Protein AF-A0A564YZQ7-F1 (afdb_monomer)

pLDDT: mean 79.79, std 16.52, range [43.53, 97.06]

Solvent-accessible surface area (backbone atoms only — not comparable to full-atom values): 4562 Å² total; per-residue (Å²): 135,84,83,86,72,94,53,98,83,39,75,86,73,54,71,74,75,70,79,87,57,80,89,52,67,65,61,54,49,52,51,54,52,49,52,57,50,52,49,32,55,55,48,39,74,76,34,90,91,52,93,58,81,81,84,81,88,68,93,64,102,60,90,84,127

Foldseek 3Di:
DDPDDDDPPPPVVDDDDPPPDPDDPVVVVVVVLVVLQVVLVVVVVVDVVDHRDDDDPPDDPDPPD

InterPro domains:
  IPR052992 Short-chain dehydrogenases/reductases member 12 [PTHR44656] (19-64)

Secondary structure (DSSP, 8-state):
-------TT-TTTSPPP--S----HHHHHHHHHHHHHHHHHHHHHH-SSS--------S------

Sequence (65 aa):
MQTWKPNAHDPELHHNPIANGDFDGTSVYAQNKHQQVVMTEIWSEESLEVLFATMHPGWADIPVI

Mean predicted aligned error: 11.08 Å

Organism: Hymenolepis diminuta (NCBI:txid6216)

Structure (mmCIF, N/CA/C/O backbone):
data_AF-A0A564YZQ7-F1
#
_entry.id   AF-A0A564YZQ7-F1
#
loop_
_atom_site.group_PDB
_atom_site.id
_atom_site.type_symbol
_atom_site.label_atom_id
_atom_site.label_alt_id
_atom_site.label_comp_id
_atom_site.label_asym_id
_atom_site.label_entity_id
_atom_site.label_seq_id
_atom_site.pdbx_PDB_ins_code
_atom_site.Cartn_x
_atom_site.Cartn_y
_atom_site.Cartn_z
_atom_site.occupancy
_atom_site.B_iso_or_equiv
_atom_site.auth_seq_id
_atom_site.auth_comp_id
_atom_site.auth_asym_id
_atom_site.auth_atom_id
_atom_site.pdbx_PDB_model_num
ATOM 1 N N . MET A 1 1 ? 2.321 12.820 27.558 1.00 43.53 1 MET A N 1
ATOM 2 C CA . MET A 1 1 ? 2.320 11.928 26.380 1.00 43.53 1 MET A CA 1
ATOM 3 C C . MET A 1 1 ? 1.997 12.787 25.176 1.00 43.53 1 MET A C 1
ATOM 5 O O . MET A 1 1 ? 0.894 13.306 25.115 1.00 43.53 1 MET A O 1
ATOM 9 N N . GLN A 1 2 ? 2.981 13.071 24.323 1.00 43.72 2 GLN A N 1
ATOM 10 C CA . GLN A 1 2 ? 2.752 13.871 23.118 1.00 43.72 2 GLN A CA 1
ATOM 11 C C . GLN A 1 2 ? 2.162 12.959 22.037 1.00 43.72 2 GLN A C 1
ATOM 13 O O . GLN A 1 2 ? 2.736 11.918 21.737 1.00 43.72 2 GLN A O 1
ATOM 18 N N . THR A 1 3 ? 1.007 13.337 21.494 1.00 58.03 3 THR A N 1
ATOM 19 C CA . THR A 1 3 ? 0.368 12.695 20.341 1.00 58.03 3 THR A CA 1
ATOM 20 C C . THR A 1 3 ? 0.925 13.349 19.080 1.00 58.03 3 THR A C 1
ATOM 22 O O . THR A 1 3 ? 0.321 14.279 18.543 1.00 58.03 3 THR A O 1
ATOM 25 N N . TRP A 1 4 ? 2.130 12.966 18.663 1.00 65.00 4 TRP A N 1
ATOM 26 C CA . TRP A 1 4 ? 2.651 13.444 17.385 1.00 65.00 4 TRP A CA 1
ATOM 27 C C . TRP A 1 4 ? 1.788 12.857 16.262 1.00 65.00 4 TRP A C 1
ATOM 29 O O . TRP A 1 4 ? 1.617 11.641 16.183 1.00 65.00 4 TRP A O 1
ATOM 39 N N . LYS A 1 5 ? 1.192 13.737 15.452 1.00 65.25 5 LYS A N 1
ATOM 40 C CA . LYS A 1 5 ? 0.458 13.389 14.235 1.00 65.25 5 LYS A CA 1
ATOM 41 C C . LYS A 1 5 ? 1.224 14.001 13.062 1.00 65.25 5 LYS A C 1
ATOM 43 O O . LYS A 1 5 ? 1.340 15.228 13.055 1.00 65.25 5 LYS A O 1
ATOM 48 N N . PRO A 1 6 ? 1.723 13.201 12.110 1.00 65.31 6 PRO A N 1
ATOM 49 C CA . PRO A 1 6 ? 2.420 13.739 10.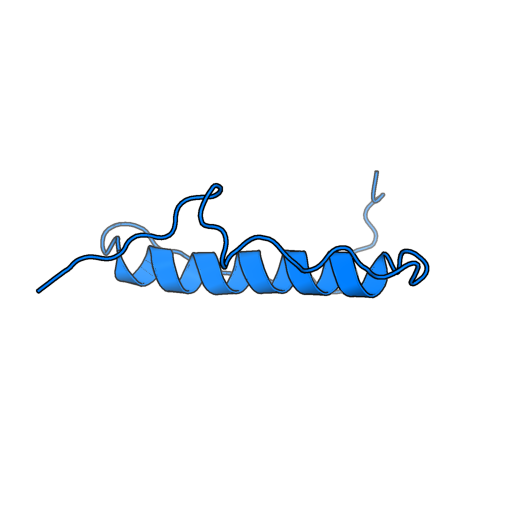952 1.00 65.31 6 PRO A CA 1
ATOM 50 C C . PRO A 1 6 ? 1.504 14.660 10.1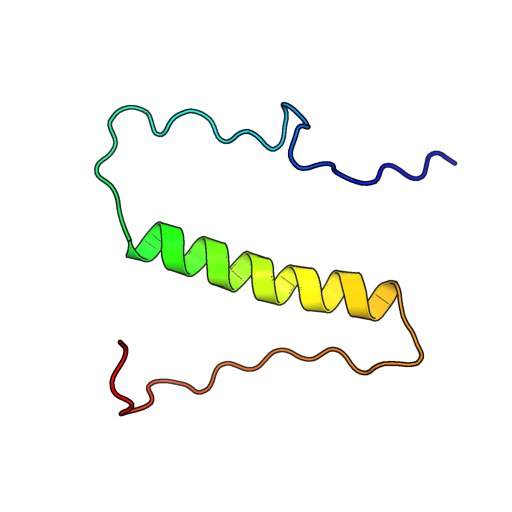28 1.00 65.31 6 PRO A C 1
ATOM 52 O O . PRO A 1 6 ? 0.332 14.348 9.900 1.00 65.31 6 PRO A O 1
ATOM 55 N N . ASN A 1 7 ? 2.040 15.791 9.674 1.00 74.38 7 ASN A N 1
ATOM 56 C CA . ASN A 1 7 ? 1.433 16.748 8.750 1.00 74.38 7 ASN A CA 1
ATOM 57 C C . ASN A 1 7 ? 2.187 16.707 7.412 1.00 74.38 7 ASN A C 1
ATOM 59 O O . ASN A 1 7 ? 3.405 16.620 7.386 1.00 74.38 7 ASN A O 1
ATOM 63 N N . ALA A 1 8 ? 1.483 16.836 6.284 1.00 62.16 8 ALA A N 1
ATOM 64 C CA . ALA A 1 8 ? 2.079 16.872 4.944 1.00 62.16 8 ALA A CA 1
ATOM 65 C C . ALA A 1 8 ? 3.162 17.957 4.741 1.00 62.16 8 ALA A C 1
ATOM 67 O O . ALA A 1 8 ? 3.935 17.869 3.792 1.00 62.16 8 ALA A O 1
ATOM 68 N N . HIS A 1 9 ? 3.211 18.973 5.606 1.00 66.44 9 HIS A N 1
ATOM 69 C CA . HIS A 1 9 ? 4.244 20.013 5.612 1.00 66.44 9 HIS A CA 1
ATOM 70 C C . HIS A 1 9 ? 5.451 19.705 6.510 1.00 66.44 9 HIS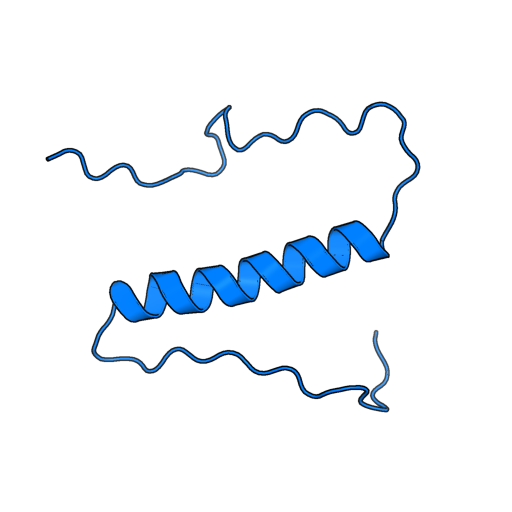 A C 1
ATOM 72 O O . HIS A 1 9 ? 6.347 20.546 6.622 1.00 66.44 9 HIS A O 1
ATOM 78 N N . ASP A 1 10 ? 5.481 18.544 7.165 1.00 74.31 10 ASP A N 1
ATOM 79 C CA . ASP A 1 10 ? 6.586 18.164 8.035 1.00 74.31 10 ASP A CA 1
ATOM 80 C C . ASP A 1 10 ? 7.849 17.933 7.190 1.00 74.31 10 ASP A C 1
ATOM 82 O O . ASP A 1 10 ? 7.846 17.077 6.301 1.00 74.31 10 ASP A O 1
ATOM 86 N N . PRO A 1 11 ? 8.956 18.656 7.453 1.00 68.88 11 PRO A N 1
ATOM 87 C CA . PRO A 1 11 ? 10.166 18.606 6.627 1.00 68.88 11 PRO A CA 1
ATOM 88 C C . PRO A 1 11 ? 10.786 17.208 6.510 1.00 68.88 11 PRO A C 1
ATOM 90 O O . PRO A 1 11 ? 11.503 16.927 5.557 1.00 68.88 11 PRO A O 1
ATOM 93 N N . GLU A 1 12 ? 10.517 16.334 7.476 1.00 69.06 12 GLU A N 1
ATOM 94 C CA . GLU A 1 12 ? 10.958 14.935 7.509 1.00 69.06 12 GLU A CA 1
ATOM 95 C C . GLU A 1 12 ? 10.174 14.011 6.566 1.00 69.06 12 GLU A C 1
ATOM 97 O O . GLU A 1 12 ? 10.668 12.945 6.200 1.00 69.06 12 GLU A O 1
ATOM 102 N N . LEU A 1 13 ? 8.979 14.430 6.137 1.00 63.06 13 LEU A N 1
ATOM 103 C CA . LEU A 1 13 ? 8.167 13.745 5.127 1.00 63.06 13 LEU A CA 1
ATOM 104 C C . LEU A 1 13 ? 8.475 14.236 3.708 1.00 63.06 13 LEU A C 1
ATOM 106 O O . LEU A 1 13 ? 8.036 13.629 2.726 1.00 63.06 13 LEU A O 1
ATOM 110 N N . HIS A 1 14 ? 9.239 1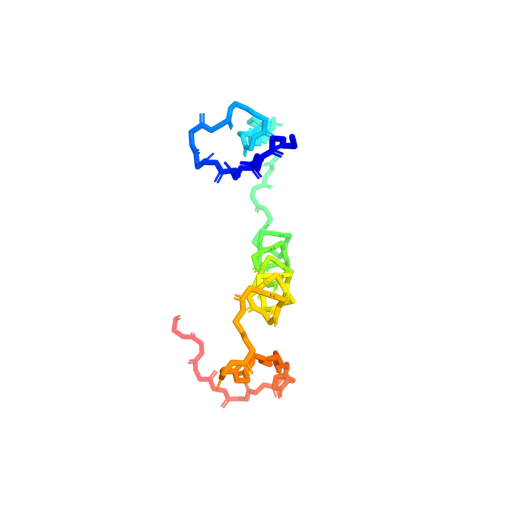5.325 3.583 1.00 62.88 14 HIS A N 1
ATOM 111 C CA . HIS A 1 14 ? 9.770 15.751 2.301 1.00 62.88 14 HIS A CA 1
ATOM 112 C C . HIS A 1 14 ? 10.838 14.737 1.893 1.00 62.88 14 HIS A C 1
ATOM 114 O O . HIS A 1 14 ? 11.920 14.653 2.471 1.00 62.88 14 HIS A O 1
ATOM 120 N N . HIS A 1 15 ? 10.525 13.945 0.876 1.00 63.06 15 HIS A N 1
ATOM 121 C CA . HIS A 1 15 ? 11.519 13.119 0.218 1.00 63.06 15 HIS A CA 1
ATOM 122 C C . HIS A 1 15 ? 12.639 14.027 -0.302 1.00 63.06 15 HIS A C 1
ATOM 124 O O . HIS A 1 15 ? 12.376 15.096 -0.863 1.00 63.06 15 HIS A O 1
ATOM 130 N N . ASN A 1 16 ? 13.893 13.593 -0.128 1.00 55.94 16 ASN A N 1
ATOM 131 C CA . ASN A 1 16 ? 15.014 14.200 -0.838 1.00 55.94 16 ASN A CA 1
ATOM 132 C C . ASN A 1 16 ? 14.624 14.322 -2.319 1.00 55.94 16 ASN A C 1
ATOM 134 O O . ASN A 1 16 ? 14.073 13.353 -2.857 1.00 55.94 16 ASN A O 1
ATOM 138 N N . PRO A 1 17 ? 14.890 15.466 -2.982 1.00 54.62 17 PRO A N 1
ATOM 139 C CA . PRO A 1 17 ? 14.682 15.559 -4.416 1.00 54.62 17 PRO A CA 1
ATOM 140 C C . PRO A 1 17 ? 15.399 14.364 -5.034 1.00 54.62 17 PRO A C 1
ATOM 142 O O . PRO A 1 17 ? 16.591 14.183 -4.777 1.00 54.62 17 PRO A O 1
ATOM 145 N N . ILE A 1 18 ? 14.662 13.511 -5.755 1.00 56.69 18 ILE A N 1
ATOM 146 C CA . ILE A 1 18 ? 15.238 12.381 -6.486 1.00 56.69 18 ILE A CA 1
ATOM 147 C C . ILE A 1 18 ? 16.359 13.002 -7.318 1.00 56.69 18 ILE A C 1
ATOM 149 O O . ILE A 1 18 ? 16.092 13.808 -8.208 1.00 56.69 18 ILE A O 1
ATOM 153 N N . ALA A 1 19 ? 17.610 12.750 -6.936 1.00 47.28 19 ALA A N 1
ATOM 154 C CA . ALA A 1 19 ? 18.763 13.456 -7.469 1.00 47.28 19 ALA A CA 1
ATOM 155 C C . ALA A 1 19 ? 18.962 13.032 -8.924 1.00 47.28 19 ALA A C 1
ATOM 157 O O . ALA A 1 19 ? 19.686 12.080 -9.168 1.00 47.28 19 ALA A O 1
ATOM 158 N N . ASN A 1 20 ? 18.264 13.674 -9.868 1.00 53.03 20 ASN A N 1
ATOM 159 C CA . ASN A 1 20 ? 18.280 13.368 -11.303 1.00 53.03 20 ASN A CA 1
ATOM 160 C C . ASN A 1 20 ? 18.329 11.857 -11.619 1.00 53.03 20 ASN A C 1
ATO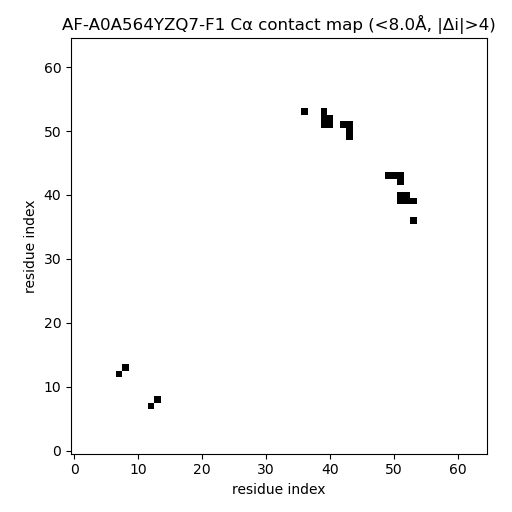M 162 O O . ASN A 1 20 ? 19.032 11.431 -12.530 1.00 53.03 20 ASN A O 1
ATOM 166 N N . GLY A 1 21 ? 17.633 11.044 -10.823 1.00 58.66 21 GLY A N 1
ATOM 167 C CA . GLY A 1 21 ? 17.398 9.638 -11.111 1.00 58.66 21 GLY A CA 1
ATOM 168 C C . GLY A 1 21 ? 16.143 9.568 -11.960 1.00 58.66 21 GLY A C 1
ATOM 169 O O . GLY A 1 21 ? 15.130 10.154 -11.577 1.00 58.66 21 GLY A O 1
ATOM 170 N N . ASP A 1 22 ? 16.227 8.923 -13.119 1.00 70.81 22 ASP A N 1
ATOM 171 C CA . ASP A 1 22 ? 15.095 8.769 -14.029 1.00 70.81 22 ASP A CA 1
ATOM 172 C C . ASP A 1 22 ? 13.844 8.305 -13.269 1.00 70.81 22 ASP A C 1
ATOM 174 O O . ASP A 1 22 ? 13.911 7.457 -12.375 1.00 70.81 22 ASP A O 1
ATOM 178 N N . PHE A 1 23 ? 12.691 8.890 -13.599 1.00 81.00 23 PHE A N 1
ATOM 179 C CA . PHE A 1 23 ? 11.421 8.493 -13.003 1.00 81.00 23 PHE A CA 1
ATOM 180 C C . PHE A 1 23 ? 11.155 7.008 -13.280 1.00 81.00 23 PHE A C 1
ATOM 182 O O . PHE A 1 23 ? 10.940 6.612 -14.425 1.00 81.00 23 PHE A O 1
ATOM 189 N N . ASP A 1 24 ? 11.114 6.199 -12.221 1.00 85.38 24 ASP A N 1
ATOM 190 C CA . ASP A 1 24 ? 10.669 4.810 -12.286 1.00 85.38 24 ASP A CA 1
ATOM 191 C C . ASP A 1 24 ? 9.242 4.692 -11.741 1.00 85.38 24 ASP A C 1
ATOM 193 O O . ASP A 1 24 ? 9.003 4.629 -10.529 1.00 85.38 24 ASP A O 1
ATOM 197 N N . GLY A 1 25 ? 8.280 4.631 -12.663 1.00 87.88 25 GLY A N 1
ATOM 198 C CA . GLY A 1 25 ? 6.867 4.462 -12.334 1.00 87.88 25 GLY A CA 1
ATOM 199 C C . GLY A 1 25 ? 6.575 3.184 -11.543 1.00 87.88 25 GLY A C 1
ATOM 200 O O . GLY A 1 25 ? 5.623 3.170 -10.765 1.00 87.88 25 GLY A O 1
ATOM 201 N N . THR A 1 26 ? 7.407 2.145 -11.668 1.00 89.38 26 THR A N 1
ATOM 202 C CA . THR A 1 26 ? 7.256 0.895 -10.908 1.00 89.38 26 THR A CA 1
ATOM 203 C C . THR A 1 26 ? 7.529 1.134 -9.431 1.00 89.38 26 THR A C 1
ATOM 205 O 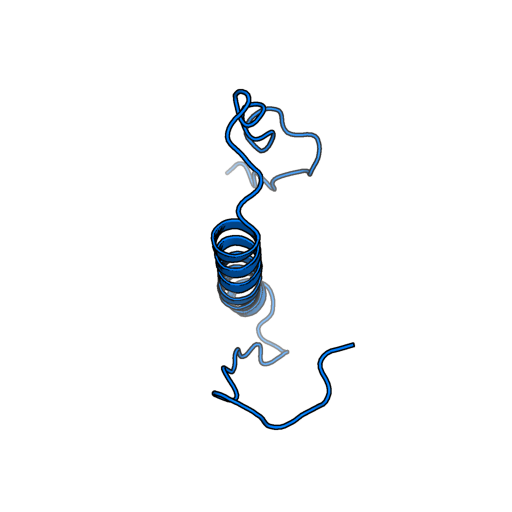O . THR A 1 26 ? 6.707 0.781 -8.584 1.00 89.38 26 THR A O 1
ATOM 208 N N . SER A 1 27 ? 8.653 1.783 -9.122 1.00 88.69 27 SER A N 1
ATOM 209 C CA . SER A 1 27 ? 9.021 2.137 -7.751 1.00 88.69 27 SER A CA 1
ATOM 210 C C . SER A 1 27 ? 7.993 3.072 -7.112 1.00 88.69 27 SER A C 1
ATOM 212 O O . SER A 1 27 ? 7.569 2.832 -5.981 1.00 88.69 27 SER A O 1
ATOM 214 N N . VAL A 1 28 ? 7.528 4.093 -7.840 1.00 90.19 28 VAL A N 1
ATOM 215 C CA . VAL A 1 28 ? 6.508 5.033 -7.338 1.00 90.19 28 VAL A CA 1
ATOM 216 C C . VAL A 1 28 ? 5.169 4.333 -7.097 1.00 90.19 28 VAL A C 1
ATOM 218 O O . VAL A 1 28 ? 4.544 4.522 -6.053 1.00 90.19 28 VAL A O 1
ATOM 221 N N . TYR A 1 29 ? 4.733 3.481 -8.025 1.00 91.50 29 TYR A N 1
ATOM 222 C CA . TYR A 1 29 ? 3.511 2.699 -7.859 1.00 91.50 29 TYR A CA 1
ATOM 223 C C . TYR A 1 29 ? 3.601 1.761 -6.650 1.00 91.50 29 TYR A C 1
ATOM 225 O O . TYR A 1 29 ? 2.680 1.727 -5.830 1.00 91.50 29 TYR A O 1
ATOM 233 N N . ALA A 1 30 ? 4.719 1.045 -6.500 1.00 91.62 30 ALA A N 1
ATOM 234 C CA . ALA A 1 30 ? 4.951 0.150 -5.371 1.00 91.62 30 ALA A CA 1
ATOM 235 C C . ALA A 1 30 ? 4.910 0.899 -4.029 1.00 91.62 30 ALA A C 1
ATOM 237 O O . ALA A 1 30 ? 4.245 0.443 -3.096 1.00 91.62 30 ALA A O 1
ATOM 238 N N . GLN A 1 31 ? 5.547 2.072 -3.942 1.00 93.81 31 GLN A N 1
ATOM 239 C CA . GLN A 1 31 ? 5.509 2.914 -2.742 1.00 93.81 31 GLN A CA 1
ATOM 240 C C . GLN A 1 31 ? 4.085 3.377 -2.413 1.00 93.81 31 GLN A C 1
ATOM 242 O O . GLN A 1 31 ? 3.643 3.224 -1.275 1.00 93.81 31 GLN A O 1
ATOM 247 N N . ASN A 1 32 ? 3.335 3.859 -3.408 1.00 94.50 32 ASN A N 1
ATOM 248 C CA . ASN A 1 32 ? 1.950 4.290 -3.210 1.00 94.50 32 ASN A CA 1
ATOM 249 C C . ASN A 1 32 ? 1.047 3.138 -2.744 1.00 94.50 32 ASN A C 1
ATOM 251 O O . ASN A 1 32 ? 0.217 3.316 -1.851 1.00 94.50 32 ASN A O 1
ATOM 255 N N . LYS A 1 33 ? 1.211 1.936 -3.311 1.00 93.81 33 LYS A N 1
ATOM 256 C CA . LYS A 1 33 ? 0.460 0.751 -2.870 1.00 93.81 33 LYS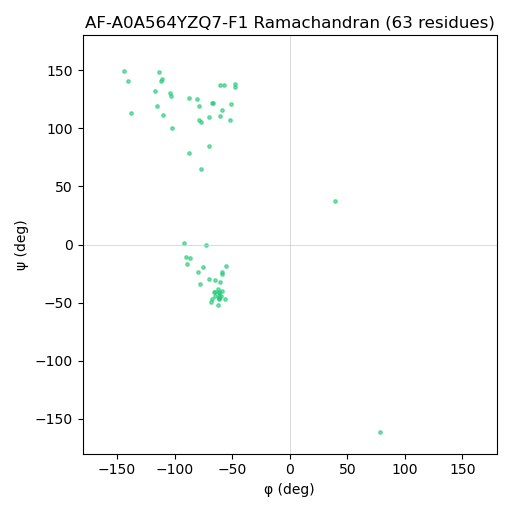 A CA 1
ATOM 257 C C . LYS A 1 33 ? 0.814 0.349 -1.445 1.00 93.81 33 LYS A C 1
ATOM 259 O O . LYS A 1 33 ? -0.089 0.041 -0.673 1.00 93.81 33 LYS A O 1
ATOM 264 N N . HIS A 1 34 ? 2.092 0.407 -1.082 1.00 95.81 34 HIS A N 1
ATOM 265 C CA . HIS A 1 34 ? 2.521 0.132 0.282 1.00 95.81 34 HIS A CA 1
ATOM 266 C C . HIS A 1 34 ? 1.903 1.123 1.278 1.00 95.81 34 HIS A C 1
ATOM 268 O O . HIS A 1 34 ? 1.333 0.698 2.280 1.00 95.81 34 HIS A O 1
ATOM 274 N N . GLN A 1 35 ? 1.916 2.422 0.969 1.00 96.62 35 GLN A N 1
ATOM 275 C CA . GLN A 1 35 ? 1.298 3.442 1.821 1.00 96.62 35 GLN A CA 1
ATOM 276 C C . GLN A 1 35 ? -0.205 3.199 2.031 1.00 96.62 35 GLN A C 1
ATOM 278 O O . GLN A 1 35 ? -0.688 3.336 3.150 1.00 96.62 35 GLN A O 1
ATOM 283 N N . GLN A 1 36 ? -0.946 2.770 1.002 1.00 95.56 36 GLN A N 1
ATOM 284 C CA . GLN A 1 36 ? -2.368 2.415 1.142 1.00 95.56 36 GLN A CA 1
ATOM 285 C C . GLN A 1 36 ? -2.599 1.233 2.097 1.00 95.56 36 GLN A C 1
ATOM 287 O O . GLN A 1 36 ? -3.558 1.248 2.873 1.00 95.56 36 GLN A O 1
ATOM 292 N N . VAL A 1 37 ? -1.717 0.229 2.072 1.00 96.62 37 VAL A N 1
ATOM 293 C CA . VAL A 1 37 ? -1.790 -0.909 3.000 1.00 96.62 37 VAL A CA 1
ATOM 294 C C . VAL A 1 37 ? -1.507 -0.464 4.433 1.00 96.62 37 VAL A C 1
ATOM 296 O O . VAL A 1 37 ? -2.299 -0.766 5.321 1.00 96.62 37 VAL A O 1
ATOM 299 N N . VAL A 1 38 ? -0.453 0.328 4.646 1.00 96.75 38 VAL A N 1
ATOM 300 C CA . VAL A 1 38 ? -0.089 0.851 5.976 1.00 96.75 38 VAL A CA 1
ATOM 301 C C . VAL A 1 38 ? -1.192 1.739 6.558 1.00 96.75 38 VAL A C 1
ATOM 303 O O . VAL A 1 38 ? -1.533 1.611 7.729 1.00 96.75 38 VAL A O 1
ATOM 306 N N . MET A 1 39 ? -1.817 2.604 5.751 1.00 96.94 39 MET A N 1
ATOM 307 C CA . MET A 1 39 ? -2.932 3.440 6.223 1.00 96.94 39 MET A CA 1
ATOM 308 C C . MET A 1 39 ? -4.121 2.614 6.722 1.00 96.94 39 MET A C 1
ATOM 310 O O . MET A 1 39 ? -4.808 3.032 7.648 1.00 96.94 39 MET A O 1
ATOM 314 N N . THR A 1 40 ? -4.359 1.443 6.129 1.00 96.31 40 THR A N 1
ATOM 315 C CA . THR A 1 40 ? -5.440 0.549 6.565 1.00 96.31 40 THR A CA 1
ATOM 316 C C . THR A 1 40 ? -5.173 0.008 7.965 1.00 96.31 40 THR A C 1
ATOM 318 O O . THR A 1 40 ? -6.093 -0.038 8.776 1.00 96.31 40 THR A O 1
ATOM 321 N N . GLU A 1 41 ? -3.923 -0.356 8.260 1.00 94.88 41 GLU A N 1
ATOM 322 C CA . GLU A 1 41 ? -3.501 -0.777 9.599 1.00 94.88 41 GLU A CA 1
ATOM 323 C C . GLU A 1 41 ? -3.683 0.364 10.607 1.00 94.88 41 GLU A C 1
ATOM 325 O O . GLU A 1 41 ? -4.414 0.195 11.583 1.00 94.88 41 GLU A O 1
ATOM 330 N N . ILE A 1 42 ? -3.151 1.555 10.308 1.00 96.25 42 ILE A N 1
ATOM 331 C CA . ILE A 1 42 ? -3.269 2.736 11.181 1.00 96.25 42 ILE A CA 1
ATOM 332 C C . ILE A 1 42 ? -4.741 3.063 11.476 1.00 96.25 42 ILE A C 1
ATOM 334 O O . ILE A 1 42 ? -5.121 3.257 12.628 1.00 96.25 42 ILE A O 1
ATOM 338 N N . TRP A 1 43 ? -5.607 3.089 10.461 1.00 95.81 43 TRP A N 1
ATOM 339 C CA . TRP A 1 43 ? -7.024 3.403 10.671 1.00 95.81 43 TRP A CA 1
ATOM 340 C C . TRP A 1 43 ? -7.790 2.307 11.409 1.00 95.81 43 TRP A C 1
ATOM 342 O O . TRP A 1 43 ? -8.726 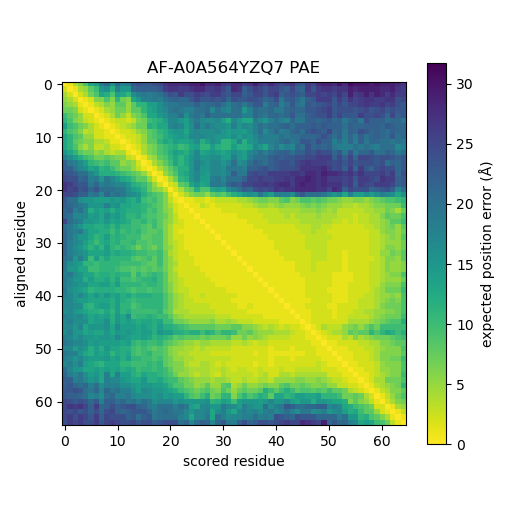2.624 12.145 1.00 95.81 43 TRP A O 1
ATOM 352 N N . SER A 1 44 ? -7.382 1.043 11.262 1.00 95.81 44 SER A N 1
ATOM 353 C CA . SER A 1 44 ? -7.959 -0.058 12.039 1.00 95.81 44 SER A CA 1
ATOM 354 C C . SER A 1 44 ? -7.677 0.070 13.538 1.00 95.81 44 SER A C 1
ATOM 356 O O . SER A 1 44 ? -8.508 -0.327 14.352 1.00 95.81 44 SER A O 1
ATOM 358 N N . GLU A 1 45 ? -6.544 0.671 13.911 1.00 94.56 45 GLU A N 1
ATOM 359 C CA . GLU A 1 45 ? -6.210 0.962 15.308 1.00 94.56 45 GLU A CA 1
ATOM 360 C C . GLU A 1 45 ? -6.958 2.195 15.838 1.00 94.56 45 GLU A C 1
ATOM 362 O O . GLU A 1 45 ? -7.329 2.242 17.012 1.00 94.56 45 GLU A O 1
ATOM 367 N N . GLU A 1 46 ? -7.204 3.193 14.983 1.00 95.19 46 GLU A N 1
ATOM 368 C CA . GLU A 1 46 ? -7.868 4.444 15.372 1.00 95.19 46 GLU A CA 1
ATOM 369 C C . GLU A 1 46 ? -9.402 4.337 15.473 1.00 95.19 46 GLU A C 1
ATOM 371 O O . GLU A 1 46 ? -10.017 5.135 16.186 1.00 95.19 46 GLU A O 1
ATOM 376 N N . SER A 1 47 ? -10.040 3.377 14.790 1.00 93.19 47 SER A N 1
ATOM 377 C CA . SER A 1 47 ? -11.501 3.214 14.784 1.00 93.19 47 SER A CA 1
ATOM 378 C C . SER A 1 47 ? -11.929 1.750 14.903 1.00 93.19 47 SER A C 1
ATOM 380 O O . SER A 1 47 ? -11.748 0.950 13.991 1.00 93.19 47 SER A O 1
ATOM 382 N N . LEU A 1 48 ? -12.570 1.418 16.030 1.00 89.81 48 LEU A N 1
ATOM 383 C CA . LEU A 1 48 ? -13.030 0.058 16.346 1.00 89.81 48 LEU A CA 1
ATOM 384 C C . LEU A 1 48 ? -14.426 -0.274 15.792 1.00 89.81 48 LEU A C 1
ATOM 386 O O . LEU A 1 48 ? -14.847 -1.428 15.826 1.00 89.81 48 LEU A O 1
ATOM 390 N N . GLU A 1 49 ? -15.165 0.727 15.312 1.00 96.69 49 GLU A N 1
ATOM 391 C CA . GLU A 1 49 ? -16.536 0.557 14.805 1.00 96.69 49 GLU A CA 1
ATOM 392 C C . GLU A 1 49 ? -16.576 0.224 13.306 1.00 96.69 49 GLU A C 1
ATOM 394 O O . GLU A 1 49 ? -17.594 -0.249 12.798 1.00 96.69 49 GLU A O 1
ATOM 399 N N . VAL A 1 50 ? -15.474 0.466 12.590 1.00 95.94 50 VAL A N 1
ATOM 400 C CA . VAL A 1 50 ? -15.360 0.277 11.141 1.00 95.94 50 VAL A CA 1
ATOM 401 C C . VAL A 1 50 ? -14.307 -0.785 10.854 1.00 95.94 50 VAL A C 1
ATOM 403 O O . VAL A 1 50 ? -13.196 -0.731 11.367 1.00 95.94 50 VAL A O 1
ATOM 406 N N . LEU A 1 51 ? -14.641 -1.749 9.994 1.00 95.62 51 LEU A N 1
ATOM 407 C CA . LEU A 1 51 ? -13.663 -2.710 9.495 1.00 95.62 51 LEU A CA 1
ATOM 408 C C . LEU A 1 51 ? -12.829 -2.068 8.382 1.00 95.62 51 LEU A C 1
ATOM 410 O O . LEU A 1 51 ? -13.361 -1.729 7.324 1.00 95.62 51 LEU A O 1
ATOM 414 N N . PHE A 1 52 ? -11.520 -1.987 8.593 1.00 97.06 52 PHE A N 1
ATOM 415 C CA . PHE A 1 52 ? -10.553 -1.604 7.568 1.00 97.06 52 PHE A CA 1
ATOM 416 C C . PHE A 1 52 ? -9.831 -2.854 7.067 1.00 97.06 52 PHE A C 1
ATOM 418 O O . PHE A 1 52 ? -9.318 -3.645 7.856 1.00 97.06 52 PHE A O 1
ATOM 425 N N . ALA A 1 53 ? -9.809 -3.055 5.750 1.00 95.62 53 ALA A N 1
ATOM 426 C CA . ALA A 1 53 ? -9.167 -4.204 5.123 1.00 95.62 53 ALA A CA 1
ATOM 427 C C . ALA A 1 53 ? -8.515 -3.811 3.794 1.00 95.62 53 ALA A C 1
ATOM 429 O O . ALA A 1 53 ? -9.001 -2.931 3.083 1.00 95.62 53 ALA A O 1
ATOM 430 N N . THR A 1 54 ? -7.431 -4.503 3.442 1.00 95.62 54 THR A N 1
ATOM 431 C CA . THR A 1 54 ? -6.744 -4.365 2.151 1.00 95.62 54 THR A CA 1
ATOM 432 C C . THR A 1 54 ? -6.863 -5.637 1.335 1.00 95.62 54 THR A C 1
ATOM 434 O O . THR A 1 54 ? -6.932 -6.738 1.875 1.00 95.62 54 THR A O 1
ATOM 437 N N . MET A 1 55 ? -6.892 -5.481 0.011 1.00 93.88 55 MET A N 1
ATOM 438 C CA . MET A 1 55 ? -6.981 -6.584 -0.941 1.00 93.88 55 MET A CA 1
ATOM 439 C C . MET A 1 55 ? -6.083 -6.308 -2.145 1.00 93.88 55 MET A C 1
ATOM 441 O O . MET A 1 55 ? -6.041 -5.186 -2.653 1.00 93.88 55 MET A O 1
ATOM 445 N N . HIS A 1 56 ? -5.414 -7.348 -2.644 1.00 89.19 56 HIS A N 1
ATOM 446 C CA . HIS A 1 56 ? -4.747 -7.329 -3.943 1.00 89.19 56 HIS A CA 1
ATOM 447 C C . HIS A 1 56 ? -5.521 -8.246 -4.902 1.00 89.19 56 HIS A C 1
ATOM 449 O O . HIS A 1 56 ? -5.501 -9.462 -4.705 1.00 89.19 56 HIS A O 1
ATOM 455 N N . PRO A 1 57 ? -6.202 -7.710 -5.934 1.00 88.50 57 PRO A N 1
ATOM 456 C CA . PRO A 1 57 ? -7.063 -8.507 -6.813 1.00 88.50 57 PRO A CA 1
ATOM 457 C C . PRO A 1 57 ? -6.286 -9.427 -7.770 1.00 88.50 57 PRO A C 1
ATOM 459 O O . PRO A 1 57 ? -6.893 -10.156 -8.546 1.00 88.50 57 PRO A O 1
ATOM 462 N N . GLY A 1 58 ? -4.951 -9.407 -7.722 1.00 86.75 58 GLY A N 1
ATOM 463 C CA . GLY A 1 58 ? -4.107 -10.105 -8.685 1.00 86.75 58 GLY A CA 1
ATOM 464 C C . GLY A 1 58 ? -4.001 -9.337 -10.000 1.00 86.75 58 GLY A C 1
ATOM 465 O O . GLY A 1 58 ? -4.256 -8.133 -10.053 1.00 86.75 58 GLY A O 1
ATOM 466 N N . TRP A 1 59 ? -3.599 -10.041 -11.057 1.00 83.94 59 TRP A N 1
ATOM 467 C CA . TRP A 1 59 ? -3.637 -9.511 -12.415 1.00 83.94 59 TRP A CA 1
ATOM 468 C C . TRP A 1 59 ? -5.073 -9.605 -12.930 1.00 83.94 59 TRP A C 1
ATOM 470 O O . TRP A 1 59 ? -5.572 -10.702 -13.177 1.00 83.94 59 TRP A O 1
ATOM 480 N N . ALA A 1 60 ? -5.755 -8.468 -13.025 1.00 81.81 60 ALA A N 1
ATOM 481 C CA . ALA A 1 60 ? -7.115 -8.395 -13.535 1.00 81.81 60 ALA A CA 1
ATOM 482 C C . ALA A 1 60 ? -7.095 -7.832 -14.960 1.00 81.81 60 ALA A C 1
ATOM 484 O O . ALA A 1 60 ? -6.504 -6.778 -15.194 1.00 81.81 60 ALA A O 1
ATOM 485 N N . ASP A 1 61 ? -7.774 -8.503 -15.892 1.00 73.56 61 ASP A N 1
ATOM 486 C CA . ASP A 1 61 ? -7.950 -8.038 -17.275 1.00 73.56 61 ASP A CA 1
ATOM 487 C C . ASP A 1 61 ? -9.021 -6.936 -17.341 1.00 73.56 61 ASP A C 1
ATOM 489 O O . ASP A 1 61 ? -10.106 -7.097 -17.901 1.00 73.56 61 ASP A O 1
ATOM 493 N N . ILE A 1 62 ? -8.725 -5.805 -16.709 1.00 72.19 62 ILE A N 1
ATOM 494 C CA . ILE A 1 62 ? -9.525 -4.582 -16.756 1.00 72.19 62 ILE A CA 1
ATOM 495 C C . ILE A 1 62 ? -8.740 -3.508 -17.511 1.00 72.19 62 ILE A C 1
ATOM 497 O O . ILE A 1 62 ? -7.523 -3.421 -17.334 1.00 72.19 62 ILE A O 1
ATOM 501 N N . PRO A 1 63 ? -9.392 -2.677 -18.349 1.00 65.50 63 PRO A N 1
ATOM 502 C CA . PRO A 1 63 ? -8.713 -1.538 -18.946 1.00 65.50 63 PRO A CA 1
ATOM 503 C C . PRO A 1 63 ? -8.238 -0.621 -17.817 1.00 65.50 63 PRO A C 1
ATOM 505 O O . PRO A 1 63 ? -9.044 -0.010 -17.115 1.00 65.50 63 PRO A O 1
ATOM 508 N N . VAL A 1 64 ? -6.923 -0.565 -17.618 1.00 62.34 64 VAL A N 1
ATOM 509 C CA . VAL A 1 64 ? -6.291 0.438 -16.764 1.00 62.34 64 VAL A CA 1
ATOM 510 C C . VAL A 1 64 ? -6.279 1.728 -17.583 1.00 62.34 64 VAL A C 1
ATOM 512 O O . VAL A 1 64 ? -5.561 1.810 -18.578 1.00 62.34 64 VAL A O 1
ATOM 515 N 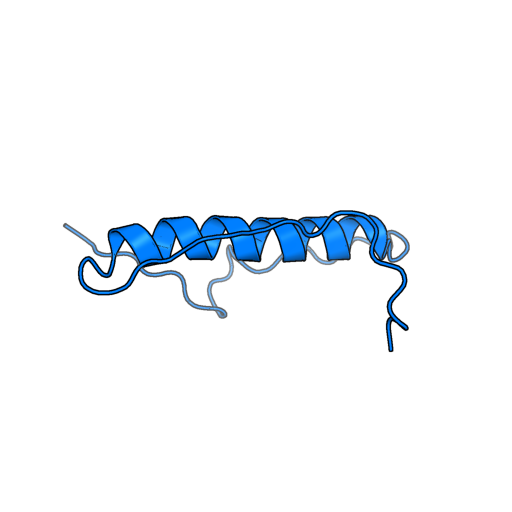N . ILE A 1 65 ? -7.162 2.667 -17.229 1.00 52.09 65 ILE A N 1
ATOM 516 C CA . ILE A 1 65 ? -7.221 4.025 -17.798 1.00 52.09 65 ILE A CA 1
ATOM 517 C C . ILE A 1 65 ? -6.155 4.885 -17.124 1.00 52.09 65 ILE A C 1
ATOM 519 O O . ILE A 1 65 ? -6.042 4.783 -15.880 1.00 52.09 65 ILE A O 1
#

Radius of gyration: 16.25 Å; Cα contacts (8 Å, |Δi|>4): 12; chains: 1; bounding box: 35×30×45 Å